Protein AF-A0A356PE82-F1 (afdb_monomer)

Solvent-accessible surface area (backbone atoms only — not comparable to full-atom values): 4027 Å² total; per-residue (Å²): 131,86,79,79,71,90,75,92,76,94,71,64,68,90,43,49,47,78,52,67,74,63,56,73,72,58,51,70,68,59,51,52,51,50,51,53,46,37,73,76,68,42,82,86,66,85,83,58,63,44,80,46,96,88,73,35,28,37,66,112

Sequence (60 aa):
MDKTRSKLEEIPVKAIQGNHVLALSVGNREMERCEKAIREYGLIHPLVVRRCDDGHYHVI

Radius of gyration: 13.58 Å; Cα contacts (8 Å, |Δi|>4): 38; chains: 1; bounding box: 26×25×38 Å

Nearest PDB structures (foldseek):
  7nfu-assembly1_A  TM=7.037E-01  e=3.509E-02  Geobacillus thermoleovorans CCB_US3_UF5
  6ky4-assembly1_A  TM=7.932E-01  e=1.667E-01  Arabidopsis thaliana
  7m2x-assembly1_D  TM=4.404E-01  e=5.754E+00  Saccharo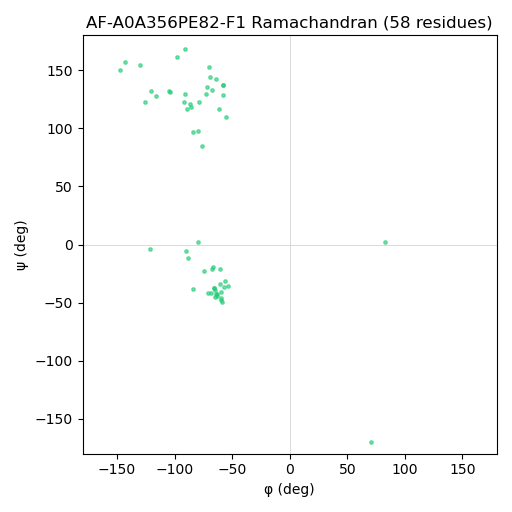myces cerevisiae S288C
  7cyz-assembly2_B  TM=3.398E-01  e=7.116E+00  Homo sapiens

Mean predicted aligned error: 5.81 Å

Structure (mmCIF, N/CA/C/O backbone):
data_AF-A0A356PE82-F1
#
_entry.id   AF-A0A356PE82-F1
#
loop_
_atom_site.group_PDB
_atom_site.id
_atom_site.type_symbol
_atom_site.label_atom_id
_atom_site.label_alt_id
_atom_site.label_comp_id
_atom_site.label_asym_id
_atom_site.label_entity_id
_atom_site.label_seq_id
_atom_site.pdbx_PDB_ins_code
_atom_site.Cartn_x
_atom_site.Cartn_y
_atom_site.Cartn_z
_atom_site.occupancy
_atom_site.B_iso_or_equiv
_atom_site.auth_seq_id
_atom_site.auth_comp_id
_atom_site.auth_asym_id
_atom_site.auth_atom_id
_atom_site.pdbx_PDB_model_num
ATOM 1 N N . MET A 1 1 ? 5.365 -1.650 -29.411 1.00 41.38 1 MET A N 1
ATOM 2 C CA . MET A 1 1 ? 4.967 -1.241 -28.048 1.00 41.38 1 MET A CA 1
ATOM 3 C C . MET A 1 1 ? 3.697 -1.989 -27.706 1.00 41.38 1 MET A C 1
ATOM 5 O O . MET A 1 1 ? 2.642 -1.624 -28.215 1.00 41.38 1 MET A O 1
ATOM 9 N N . ASP A 1 2 ? 3.806 -3.062 -26.926 1.00 46.81 2 ASP A N 1
ATOM 10 C CA . ASP A 1 2 ? 2.627 -3.718 -26.364 1.00 46.81 2 ASP A CA 1
ATOM 11 C C . ASP A 1 2 ? 1.897 -2.713 -25.474 1.00 46.81 2 ASP A C 1
ATOM 13 O O . ASP A 1 2 ? 2.446 -2.203 -24.497 1.00 46.81 2 ASP A O 1
ATOM 17 N N . LYS A 1 3 ? 0.666 -2.363 -25.851 1.00 56.97 3 LYS A N 1
ATOM 18 C CA . LYS A 1 3 ? -0.217 -1.565 -25.002 1.00 56.97 3 LYS A CA 1
ATOM 19 C C . LYS A 1 3 ? -0.743 -2.497 -23.921 1.00 56.97 3 LYS A C 1
ATOM 21 O O . LYS A 1 3 ? -1.815 -3.078 -24.086 1.00 56.97 3 LYS A O 1
ATOM 26 N N . THR A 1 4 ? 0.013 -2.672 -22.841 1.00 64.88 4 THR A N 1
ATOM 27 C CA . THR A 1 4 ? -0.463 -3.405 -21.666 1.00 64.88 4 THR A CA 1
ATOM 28 C C . THR A 1 4 ? -1.768 -2.756 -21.211 1.00 64.88 4 THR A C 1
ATOM 30 O O . THR A 1 4 ? -1.780 -1.601 -20.782 1.00 64.88 4 THR A O 1
ATOM 33 N N . ARG A 1 5 ? -2.895 -3.454 -21.390 1.00 77.44 5 ARG A N 1
ATOM 34 C CA . ARG A 1 5 ? -4.198 -2.968 -20.924 1.00 77.44 5 ARG A CA 1
ATOM 35 C C . ARG A 1 5 ? -4.173 -2.885 -19.401 1.00 77.44 5 ARG A C 1
ATOM 37 O O . ARG A 1 5 ? -3.589 -3.748 -18.745 1.00 77.44 5 ARG A O 1
ATOM 44 N N . SER A 1 6 ? -4.818 -1.859 -18.854 1.00 84.38 6 SER A N 1
ATOM 45 C CA . SER A 1 6 ? -5.069 -1.780 -17.419 1.00 84.38 6 SER A CA 1
ATOM 46 C C . SER A 1 6 ? -5.859 -3.010 -16.969 1.00 84.38 6 SER A C 1
ATOM 48 O O . SER A 1 6 ? -6.780 -3.465 -17.652 1.00 84.38 6 SER A O 1
ATOM 50 N N . LYS A 1 7 ? -5.467 -3.566 -15.825 1.00 90.19 7 LYS A N 1
ATOM 51 C CA . LYS A 1 7 ? -6.117 -4.711 -15.189 1.00 90.19 7 LYS A CA 1
ATOM 52 C C . LYS A 1 7 ? -6.084 -4.538 -13.676 1.00 90.19 7 LYS A C 1
ATOM 54 O O . LYS A 1 7 ? -5.230 -3.822 -13.159 1.00 90.19 7 LYS A O 1
ATOM 59 N N . LEU A 1 8 ? -7.010 -5.201 -12.994 1.00 91.56 8 LEU A N 1
ATOM 60 C CA . LEU A 1 8 ? -6.989 -5.331 -11.542 1.00 91.56 8 LEU A CA 1
ATOM 61 C C . LEU A 1 8 ? -6.216 -6.594 -11.174 1.00 91.56 8 LEU A C 1
ATOM 63 O O . LEU A 1 8 ? -6.473 -7.663 -11.727 1.00 91.56 8 LEU A O 1
ATOM 67 N N . GLU A 1 9 ? -5.262 -6.455 -10.263 1.00 91.44 9 GLU A N 1
ATOM 68 C CA . GLU A 1 9 ? -4.485 -7.563 -9.720 1.00 91.44 9 GLU A CA 1
ATOM 69 C C . GLU A 1 9 ? -4.114 -7.280 -8.262 1.00 91.44 9 GLU A C 1
ATOM 71 O O . GLU A 1 9 ? -3.952 -6.124 -7.866 1.00 91.44 9 GLU A O 1
ATOM 76 N N . GLU A 1 10 ? -3.979 -8.337 -7.464 1.00 91.62 10 GLU A N 1
ATOM 77 C CA . GLU A 1 10 ? -3.402 -8.224 -6.128 1.00 91.62 10 GLU A CA 1
ATOM 78 C C . GLU A 1 10 ? -1.880 -8.143 -6.235 1.00 91.62 10 GLU A C 1
ATOM 80 O O . GLU A 1 10 ? -1.226 -9.034 -6.781 1.00 91.62 10 GLU A O 1
ATOM 85 N N . ILE A 1 11 ? -1.312 -7.065 -5.697 1.00 90.25 11 ILE A N 1
ATOM 86 C CA . ILE A 1 11 ? 0.128 -6.807 -5.709 1.00 90.25 11 ILE A CA 1
ATOM 87 C C . ILE A 1 11 ? 0.624 -6.814 -4.263 1.00 90.25 11 ILE A C 1
ATOM 89 O O . ILE A 1 11 ? 0.083 -6.081 -3.430 1.00 90.25 11 ILE A O 1
ATOM 93 N N . PRO A 1 12 ? 1.673 -7.591 -3.932 1.00 90.19 12 PRO A N 1
ATOM 94 C CA . PRO A 1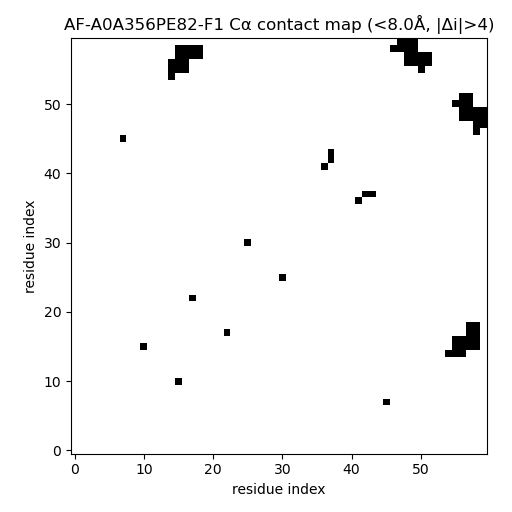 12 ? 2.293 -7.516 -2.618 1.00 90.19 12 PRO A CA 1
ATOM 95 C C . PRO A 1 12 ? 2.788 -6.095 -2.336 1.00 90.19 12 PRO A C 1
ATOM 97 O O . PRO A 1 12 ? 3.565 -5.552 -3.117 1.00 90.19 12 PRO A O 1
ATOM 100 N N . VAL A 1 13 ? 2.425 -5.523 -1.184 1.00 87.94 13 VAL A N 1
ATOM 101 C CA . VAL A 1 13 ? 2.813 -4.146 -0.810 1.00 87.94 13 VAL A CA 1
ATOM 102 C C . VAL A 1 13 ? 4.331 -3.934 -0.885 1.00 87.94 13 VAL A C 1
ATOM 104 O O . VAL A 1 13 ? 4.781 -2.895 -1.348 1.00 87.94 13 VAL A O 1
ATOM 107 N N . LYS A 1 14 ? 5.133 -4.953 -0.539 1.00 89.56 14 LYS A N 1
ATOM 108 C CA . LYS A 1 14 ? 6.608 -4.927 -0.638 1.00 89.56 14 LYS A CA 1
ATOM 109 C C . LYS A 1 14 ? 7.154 -4.708 -2.057 1.00 89.56 14 LYS A C 1
ATOM 111 O O . LYS A 1 14 ? 8.317 -4.354 -2.211 1.00 89.56 14 LYS A O 1
ATOM 116 N N . ALA A 1 15 ? 6.353 -4.983 -3.086 1.00 88.75 15 ALA A N 1
ATOM 117 C CA . ALA A 1 15 ? 6.718 -4.767 -4.482 1.00 88.75 15 ALA A CA 1
ATOM 118 C C . ALA A 1 15 ? 6.364 -3.347 -4.960 1.00 88.75 15 ALA A C 1
ATOM 120 O O . ALA A 1 15 ? 6.812 -2.948 -6.034 1.00 88.75 15 ALA A O 1
ATOM 121 N N . ILE A 1 16 ? 5.592 -2.588 -4.174 1.00 88.94 16 ILE A N 1
ATOM 122 C CA . ILE A 1 16 ? 5.197 -1.214 -4.478 1.00 88.94 16 ILE A CA 1
ATOM 123 C C . ILE A 1 16 ? 6.254 -0.266 -3.910 1.00 88.94 16 ILE A C 1
ATOM 125 O O . ILE A 1 16 ? 6.458 -0.187 -2.700 1.00 88.94 16 ILE A O 1
ATOM 129 N N . GLN A 1 17 ? 6.922 0.472 -4.789 1.00 84.94 17 GLN A N 1
ATOM 130 C CA . GLN A 1 17 ? 7.802 1.564 -4.407 1.00 84.94 17 GLN A CA 1
ATOM 131 C C . GLN A 1 17 ? 6.961 2.832 -4.240 1.00 84.94 17 GLN A C 1
ATOM 133 O O . GLN A 1 17 ? 6.294 3.301 -5.168 1.00 84.94 17 GLN A O 1
ATOM 138 N N . GLY A 1 18 ? 6.965 3.363 -3.019 1.00 75.44 18 GLY A N 1
ATOM 139 C CA . GLY A 1 18 ? 6.282 4.606 -2.695 1.00 75.44 18 GLY A CA 1
ATOM 140 C C . GLY A 1 18 ? 6.966 5.806 -3.347 1.00 75.44 18 GLY A C 1
ATOM 141 O O . GLY A 1 18 ? 8.191 5.881 -3.425 1.00 75.44 18 GLY A O 1
ATOM 142 N N . ASN A 1 19 ? 6.170 6.784 -3.774 1.00 78.56 19 ASN A N 1
ATOM 143 C CA . ASN A 1 19 ? 6.693 8.067 -4.216 1.00 78.56 19 ASN A CA 1
ATOM 144 C C . ASN A 1 19 ? 6.917 8.967 -2.990 1.00 78.56 19 ASN A C 1
ATOM 146 O O . ASN A 1 19 ? 5.989 9.606 -2.492 1.00 78.56 19 ASN A O 1
ATOM 150 N N . HIS A 1 20 ? 8.156 9.002 -2.497 1.00 70.50 20 HIS A N 1
ATOM 151 C CA . HIS A 1 20 ? 8.529 9.789 -1.317 1.00 70.50 20 HIS A CA 1
ATOM 152 C C . HIS A 1 20 ? 8.189 11.280 -1.445 1.00 70.50 20 HIS A C 1
ATOM 154 O O . HIS A 1 20 ? 7.854 11.905 -0.445 1.00 70.50 20 HIS A O 1
ATOM 160 N N . VAL A 1 21 ? 8.221 11.848 -2.654 1.00 75.12 21 VAL A N 1
ATOM 161 C CA . VAL A 1 21 ? 7.899 13.266 -2.878 1.00 75.12 21 VAL A CA 1
ATOM 162 C C . VAL A 1 21 ? 6.403 13.524 -2.689 1.00 75.12 21 VAL A C 1
ATOM 164 O O . VAL A 1 21 ? 6.023 14.497 -2.040 1.00 75.12 21 VAL A O 1
ATOM 167 N N . LEU A 1 22 ? 5.547 12.628 -3.191 1.00 70.25 22 LEU A N 1
ATOM 168 C CA . LEU A 1 22 ? 4.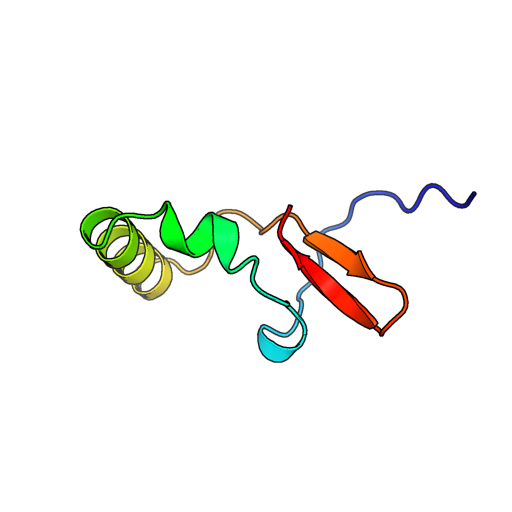099 12.720 -2.973 1.00 70.25 22 LEU A CA 1
ATOM 169 C C . LEU A 1 22 ? 3.738 12.518 -1.499 1.00 70.25 22 LEU A C 1
ATOM 171 O O . LEU A 1 22 ? 2.874 13.222 -0.983 1.00 70.25 22 LEU A O 1
ATOM 175 N N . ALA A 1 23 ? 4.437 11.617 -0.802 1.00 73.69 23 ALA A N 1
ATOM 176 C CA . ALA A 1 23 ? 4.207 11.366 0.619 1.00 73.69 23 ALA A CA 1
ATOM 177 C C . ALA A 1 23 ? 4.440 12.614 1.492 1.00 7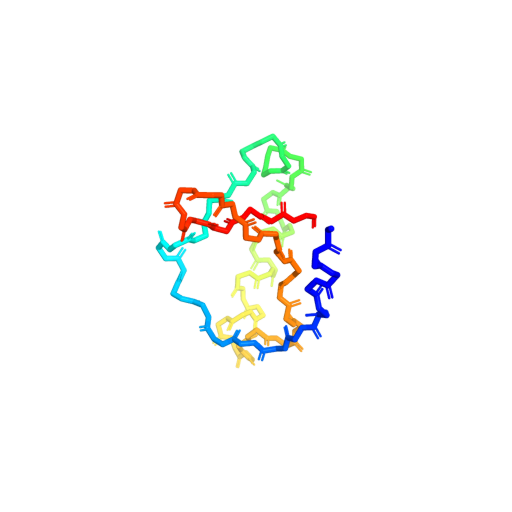3.69 23 ALA A C 1
ATOM 179 O O . ALA A 1 23 ? 3.704 12.826 2.450 1.00 73.69 23 ALA A O 1
ATOM 180 N N . LEU A 1 24 ? 5.399 13.479 1.132 1.00 79.00 24 LEU A N 1
ATOM 181 C CA . LEU A 1 24 ? 5.669 14.736 1.850 1.00 79.00 24 LEU A CA 1
ATOM 182 C C . LEU A 1 24 ? 4.532 15.762 1.741 1.00 79.00 24 LEU A C 1
ATOM 184 O O . LEU A 1 24 ? 4.465 16.686 2.545 1.00 79.00 24 LEU A O 1
ATOM 188 N N . SER A 1 25 ? 3.657 15.617 0.745 1.00 82.00 25 SER A N 1
ATOM 189 C CA . SER A 1 25 ? 2.536 16.536 0.511 1.00 82.00 25 SER A CA 1
ATOM 190 C C . SER A 1 25 ? 1.260 16.120 1.249 1.00 82.00 25 SER A C 1
ATOM 192 O O . SER A 1 25 ? 0.268 16.846 1.214 1.00 82.00 25 SER A O 1
ATOM 194 N N . VAL A 1 26 ? 1.262 14.955 1.903 1.00 83.44 26 VAL A N 1
ATOM 195 C CA . VAL A 1 26 ? 0.113 14.446 2.657 1.00 83.44 26 VAL A CA 1
ATOM 196 C C . VAL A 1 26 ? 0.231 14.899 4.108 1.00 83.44 26 VAL A C 1
ATOM 198 O O . VAL A 1 26 ? 1.213 14.603 4.786 1.00 83.44 26 VAL A O 1
ATOM 201 N N . GLY A 1 27 ? -0.778 15.615 4.602 1.00 90.56 27 GLY A N 1
ATOM 202 C CA . GLY A 1 27 ? -0.831 16.022 6.001 1.00 90.56 27 GLY A CA 1
ATOM 203 C C . GLY A 1 27 ? -1.075 14.842 6.947 1.00 90.56 27 GLY A C 1
ATOM 204 O O . GLY A 1 27 ? -1.716 13.847 6.599 1.00 90.56 27 GLY A O 1
ATOM 205 N N . ASN A 1 28 ? -0.602 14.972 8.190 1.00 90.00 28 ASN A N 1
ATOM 206 C CA . ASN A 1 28 ? -0.762 13.936 9.221 1.00 90.00 28 ASN A CA 1
ATOM 207 C C . ASN A 1 28 ? -2.237 13.576 9.464 1.00 90.00 28 ASN A C 1
ATOM 209 O O . ASN A 1 28 ? -2.574 12.413 9.662 1.00 90.00 28 ASN A O 1
ATOM 213 N N . ARG A 1 29 ? -3.135 14.566 9.396 1.00 92.56 29 ARG A N 1
ATOM 214 C CA . ARG A 1 29 ? -4.572 14.356 9.601 1.00 92.56 29 ARG A CA 1
ATOM 215 C C . ARG A 1 29 ? -5.198 13.539 8.471 1.00 92.56 29 ARG A C 1
ATOM 217 O O . ARG A 1 29 ? -6.051 12.692 8.732 1.00 92.56 29 ARG A O 1
ATO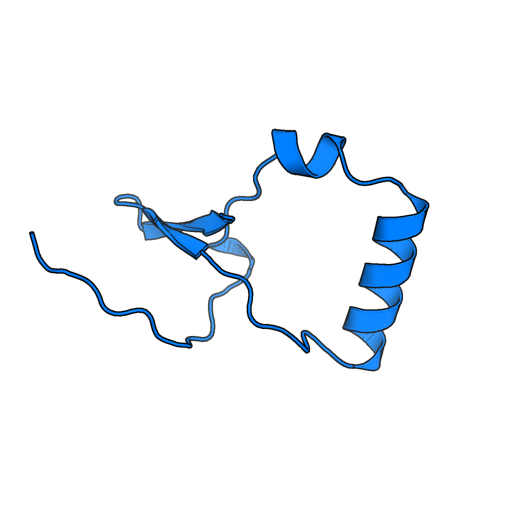M 224 N N . GLU A 1 30 ? -4.824 13.798 7.220 1.00 89.44 30 GLU A N 1
ATOM 225 C CA . GLU A 1 30 ? -5.254 12.987 6.082 1.00 89.44 30 GLU A CA 1
ATOM 226 C C . GLU A 1 30 ? -4.728 11.556 6.201 1.00 89.44 30 GLU A C 1
ATOM 228 O O . GLU A 1 30 ? -5.491 10.613 5.991 1.00 89.44 30 GLU A O 1
ATOM 233 N N . MET A 1 31 ? -3.466 11.394 6.609 1.00 90.19 31 MET A N 1
ATOM 234 C CA . MET A 1 31 ? -2.856 10.084 6.826 1.00 90.19 31 MET A CA 1
ATOM 235 C C . MET A 1 31 ? -3.617 9.265 7.880 1.00 90.19 31 MET A C 1
ATOM 237 O O . MET A 1 31 ? -4.017 8.139 7.592 1.00 90.19 31 MET A O 1
ATOM 241 N N . GLU A 1 32 ? -3.907 9.842 9.050 1.00 93.81 32 GLU A N 1
ATOM 242 C CA . GLU A 1 32 ? -4.672 9.180 10.120 1.00 93.81 32 GLU A CA 1
ATOM 243 C C . GLU A 1 32 ? -6.084 8.775 9.671 1.00 93.81 32 GLU A C 1
ATOM 245 O O . GLU A 1 32 ? -6.571 7.685 9.988 1.00 93.81 32 GLU A O 1
ATOM 250 N N . ARG A 1 33 ? -6.763 9.639 8.902 1.00 92.38 33 ARG A N 1
ATOM 251 C CA . ARG A 1 33 ? -8.097 9.334 8.362 1.00 92.38 33 ARG A CA 1
ATOM 252 C C . ARG A 1 33 ? -8.051 8.165 7.382 1.00 92.38 33 ARG A C 1
ATOM 254 O O . ARG A 1 33 ? -8.904 7.281 7.469 1.00 92.38 33 ARG A O 1
ATOM 261 N N . CYS A 1 34 ? -7.079 8.162 6.471 1.00 90.88 34 CYS A N 1
ATOM 262 C CA . CYS A 1 34 ? -6.886 7.078 5.512 1.00 90.88 34 CYS A CA 1
ATOM 263 C C . CYS A 1 34 ? -6.523 5.769 6.216 1.00 90.88 34 CYS A C 1
ATOM 265 O O . CYS A 1 34 ? -7.095 4.731 5.895 1.00 90.88 34 CYS A O 1
ATOM 267 N N . GLU A 1 35 ? -5.642 5.812 7.216 1.00 92.88 35 GLU A N 1
ATOM 268 C CA . GLU A 1 35 ? -5.272 4.638 8.003 1.00 92.88 35 GLU A CA 1
ATOM 269 C C . GLU A 1 35 ? -6.488 4.025 8.704 1.00 92.88 35 GLU A C 1
ATOM 271 O O . GLU A 1 35 ? -6.720 2.818 8.597 1.00 92.88 35 GLU A O 1
ATOM 276 N N . LYS A 1 36 ? -7.302 4.850 9.376 1.00 95.50 36 LYS A N 1
ATOM 277 C CA . LYS A 1 36 ? -8.522 4.375 10.036 1.00 95.50 36 LYS A CA 1
ATOM 278 C C . LYS A 1 36 ? -9.482 3.727 9.035 1.00 95.50 36 LYS A C 1
ATOM 280 O O . LYS A 1 36 ? -9.979 2.636 9.298 1.00 95.50 36 LYS A O 1
ATOM 285 N N . ALA A 1 37 ? -9.701 4.363 7.883 1.00 93.88 37 ALA A N 1
ATOM 286 C CA . ALA A 1 37 ? -10.585 3.836 6.847 1.00 93.88 37 ALA A CA 1
ATOM 287 C C . ALA A 1 37 ? -10.084 2.500 6.271 1.00 93.88 37 ALA A C 1
ATOM 289 O O . ALA A 1 37 ? -10.869 1.565 6.139 1.00 93.88 37 ALA A O 1
ATOM 290 N N . ILE A 1 38 ? -8.784 2.378 5.984 1.00 93.75 38 ILE A N 1
ATOM 291 C CA . ILE A 1 38 ? -8.191 1.138 5.460 1.00 93.75 38 ILE A CA 1
ATOM 292 C C . ILE A 1 38 ? -8.277 0.010 6.493 1.00 93.75 38 ILE A C 1
ATOM 294 O O . ILE A 1 38 ? -8.556 -1.128 6.127 1.00 93.75 38 ILE A O 1
ATOM 298 N N . ARG A 1 39 ? -8.068 0.300 7.783 1.00 95.31 39 ARG A N 1
ATOM 299 C CA . ARG A 1 39 ? -8.200 -0.711 8.846 1.00 95.31 39 ARG A CA 1
ATOM 300 C C . ARG A 1 39 ? -9.633 -1.215 9.007 1.00 95.31 39 ARG A C 1
ATOM 302 O O . ARG A 1 39 ? -9.821 -2.390 9.296 1.00 95.31 39 ARG A O 1
ATOM 309 N N . GLU A 1 40 ? -10.620 -0.336 8.864 1.00 96.88 40 GLU A N 1
ATOM 310 C CA . GLU A 1 40 ? -12.030 -0.663 9.101 1.00 96.88 40 GLU A CA 1
ATOM 311 C C . GLU A 1 40 ? -12.697 -1.317 7.882 1.00 96.88 40 GLU A C 1
ATOM 313 O O . GLU A 1 40 ? -13.476 -2.255 8.037 1.00 96.88 40 GLU A O 1
ATOM 318 N N . TYR A 1 41 ? -12.363 -0.862 6.672 1.00 94.75 41 TYR A N 1
ATOM 319 C CA . TYR A 1 41 ? -13.062 -1.247 5.440 1.00 94.75 41 TYR A CA 1
ATOM 320 C C . TYR A 1 41 ? -12.163 -1.914 4.393 1.00 94.75 41 TYR A C 1
ATOM 322 O O . TYR A 1 41 ? -12.647 -2.338 3.344 1.00 94.7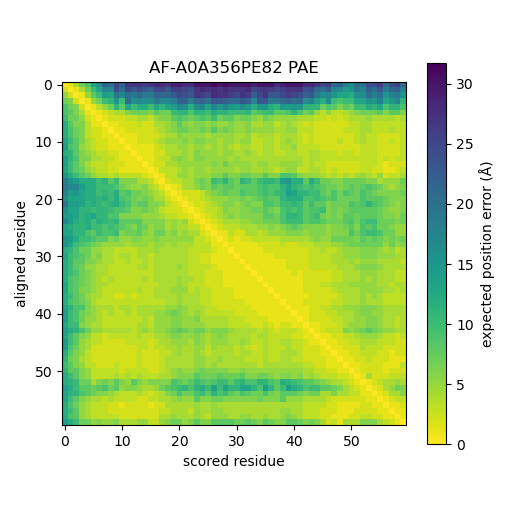5 41 TYR A O 1
ATOM 330 N N . GLY A 1 42 ? -10.857 -2.005 4.644 1.00 91.31 42 GLY A N 1
ATOM 331 C CA . GLY A 1 42 ? -9.887 -2.392 3.626 1.00 91.31 42 GLY A CA 1
ATOM 332 C C . GLY A 1 42 ? -9.682 -1.308 2.562 1.00 91.31 42 GLY A C 1
ATOM 333 O O . GLY A 1 42 ? -10.132 -0.165 2.678 1.00 91.31 42 GLY A O 1
ATOM 334 N N . LEU A 1 43 ? -8.966 -1.669 1.497 1.00 90.31 43 LEU A N 1
ATOM 335 C CA . LEU A 1 43 ? -8.718 -0.778 0.368 1.00 90.31 43 LEU A CA 1
ATOM 336 C C . LEU A 1 43 ? -9.946 -0.747 -0.561 1.00 90.31 43 LEU A C 1
ATOM 338 O O . LEU A 1 43 ? -10.116 -1.614 -1.412 1.00 90.31 43 LEU A O 1
ATOM 342 N N . ILE A 1 44 ? -10.799 0.265 -0.401 1.00 89.12 44 ILE A N 1
ATOM 343 C CA . ILE A 1 44 ? -12.052 0.406 -1.168 1.00 89.12 44 ILE A CA 1
ATOM 344 C C . ILE A 1 44 ? -11.856 0.844 -2.629 1.00 89.12 44 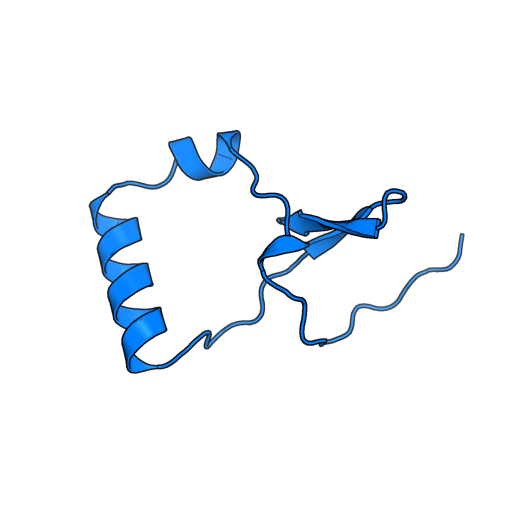ILE A C 1
ATOM 346 O O . ILE A 1 44 ? -12.723 0.604 -3.465 1.00 89.12 44 ILE A O 1
ATOM 350 N N . HIS A 1 45 ? -10.724 1.482 -2.942 1.00 89.56 45 HIS A N 1
ATOM 351 C CA . HIS A 1 45 ? -10.359 1.897 -4.296 1.00 89.56 45 HIS A CA 1
ATOM 352 C C . HIS A 1 45 ? -8.981 1.325 -4.645 1.00 89.56 45 HIS A C 1
ATOM 354 O O . HIS A 1 45 ? -8.024 1.614 -3.922 1.00 89.56 45 HIS A O 1
ATOM 360 N N . PRO A 1 46 ? -8.852 0.538 -5.729 1.00 89.38 46 PRO A N 1
ATOM 361 C CA . PRO A 1 46 ? -7.566 0.008 -6.164 1.00 89.38 46 PRO A CA 1
ATOM 362 C C . PRO A 1 46 ? -6.555 1.124 -6.441 1.00 89.38 46 PRO A C 1
ATOM 364 O O . PRO A 1 46 ? -6.885 2.126 -7.078 1.00 89.38 46 PRO A O 1
ATOM 367 N N . LEU A 1 47 ? -5.313 0.931 -5.993 1.00 88.56 47 LEU A N 1
ATOM 368 C CA . LEU A 1 47 ? -4.219 1.843 -6.315 1.00 88.56 47 LEU A CA 1
ATOM 369 C C . LEU A 1 47 ? -3.826 1.693 -7.784 1.00 88.56 47 LEU A C 1
ATOM 371 O O . LEU A 1 47 ? -3.664 0.581 -8.290 1.00 88.56 47 LEU A O 1
ATOM 375 N N . VAL A 1 48 ? -3.634 2.824 -8.458 1.00 89.12 48 VAL A N 1
ATOM 376 C CA . VAL A 1 48 ? -3.122 2.847 -9.826 1.00 89.12 48 VAL A CA 1
ATOM 377 C C . VAL A 1 48 ? -1.603 2.849 -9.766 1.00 89.12 48 VAL A C 1
ATOM 379 O O . VAL A 1 48 ? -0.985 3.736 -9.181 1.00 89.12 48 VAL A O 1
ATOM 382 N N . VAL A 1 49 ? -1.000 1.834 -10.376 1.00 89.50 49 VAL A N 1
ATOM 383 C CA . VAL A 1 49 ? 0.451 1.672 -10.408 1.00 89.50 49 VAL A CA 1
ATOM 384 C C . VAL A 1 49 ? 0.949 1.412 -11.822 1.00 89.50 49 VAL A C 1
ATOM 386 O O . VAL A 1 49 ? 0.235 0.880 -12.675 1.00 89.50 49 VAL A O 1
ATOM 389 N N . ARG A 1 50 ? 2.210 1.764 -12.068 1.00 89.94 50 ARG A N 1
ATOM 390 C CA . ARG A 1 50 ? 2.961 1.379 -13.262 1.00 89.94 50 ARG A CA 1
ATOM 391 C C . ARG A 1 50 ? 3.938 0.273 -12.901 1.00 89.94 50 ARG A C 1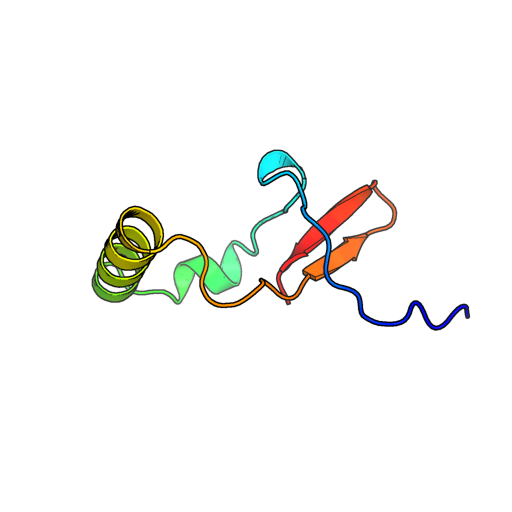
ATOM 393 O O . ARG A 1 50 ? 4.696 0.427 -11.952 1.00 89.94 50 ARG A O 1
ATOM 400 N N . ARG A 1 51 ? 3.959 -0.807 -13.681 1.00 89.06 51 ARG A N 1
ATOM 401 C CA . ARG A 1 51 ? 5.021 -1.813 -13.593 1.00 89.06 51 ARG A CA 1
ATOM 402 C C . ARG A 1 51 ? 6.312 -1.252 -14.193 1.00 89.06 51 ARG A C 1
ATOM 404 O O . ARG A 1 51 ? 6.283 -0.747 -15.315 1.00 89.06 51 ARG A O 1
ATOM 411 N N . CYS A 1 52 ? 7.404 -1.365 -13.453 1.00 87.75 52 CYS A N 1
ATOM 412 C CA . CYS A 1 52 ? 8.751 -1.010 -13.877 1.00 87.75 52 CYS A CA 1
ATOM 413 C C . CYS A 1 52 ? 9.521 -2.258 -14.345 1.00 87.75 52 CYS A C 1
ATOM 415 O O . CYS A 1 52 ? 9.149 -3.397 -14.036 1.00 87.75 52 CYS A O 1
ATOM 417 N N . ASP A 1 53 ? 10.593 -2.040 -15.108 1.00 85.00 53 ASP A N 1
ATOM 418 C CA . ASP A 1 53 ? 11.393 -3.112 -15.721 1.00 85.00 53 ASP A CA 1
ATOM 419 C C . ASP A 1 53 ? 12.157 -3.962 -14.688 1.00 85.00 53 ASP A C 1
ATOM 421 O O . ASP A 1 53 ? 12.496 -5.114 -14.950 1.00 85.00 53 ASP A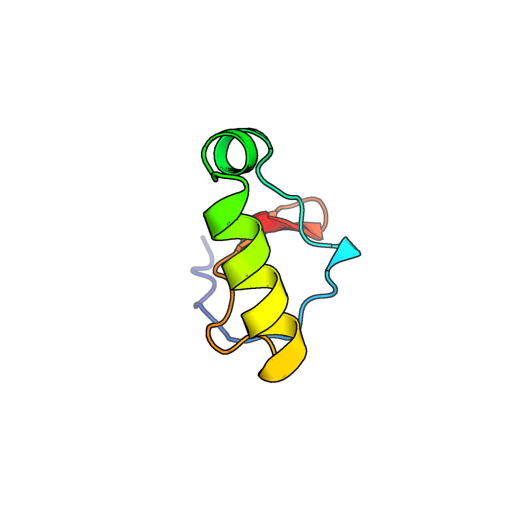 O 1
ATOM 425 N N . ASP A 1 54 ? 12.370 -3.423 -13.487 1.00 84.44 54 ASP A N 1
ATOM 426 C CA . ASP A 1 54 ? 13.004 -4.079 -12.337 1.00 84.44 54 ASP A CA 1
ATOM 427 C C . ASP A 1 54 ? 12.056 -5.019 -11.562 1.00 84.44 54 ASP A C 1
ATOM 429 O O . ASP A 1 54 ? 12.444 -5.618 -10.560 1.00 84.44 54 ASP A O 1
ATOM 433 N N . GLY A 1 55 ? 10.809 -5.170 -12.022 1.00 83.56 55 GLY A N 1
ATOM 434 C CA . GLY A 1 55 ? 9.796 -6.008 -11.379 1.00 83.56 55 GLY A CA 1
ATOM 435 C C . GLY A 1 55 ? 9.063 -5.334 -10.217 1.00 83.56 55 GLY A C 1
ATOM 436 O O . GLY A 1 55 ? 8.196 -5.970 -9.613 1.00 83.56 55 GLY A O 1
ATOM 437 N N . HIS A 1 56 ? 9.359 -4.064 -9.931 1.00 89.94 56 HIS A N 1
ATOM 438 C CA . HIS A 1 56 ? 8.637 -3.258 -8.953 1.00 89.94 56 HIS A CA 1
ATOM 439 C C . HIS A 1 56 ? 7.477 -2.478 -9.590 1.00 89.94 56 HIS A C 1
ATOM 441 O O . HIS A 1 56 ? 7.338 -2.391 -10.812 1.00 89.94 56 HIS A O 1
ATOM 447 N N . TYR A 1 57 ? 6.620 -1.909 -8.741 1.00 91.31 57 TYR A N 1
ATOM 448 C CA . TYR A 1 57 ? 5.477 -1.092 -9.142 1.00 91.31 57 TYR A CA 1
ATOM 449 C C . TYR A 1 57 ? 5.587 0.308 -8.545 1.00 91.31 57 TYR A C 1
ATOM 451 O O . TYR A 1 57 ? 5.841 0.448 -7.353 1.00 91.31 57 TYR A O 1
ATOM 459 N N . HIS A 1 58 ? 5.385 1.348 -9.349 1.00 89.06 58 HIS A N 1
ATOM 460 C CA . HIS A 1 58 ? 5.390 2.746 -8.903 1.00 89.06 58 HIS A CA 1
ATOM 461 C C . HIS A 1 58 ? 3.967 3.285 -8.848 1.00 89.06 58 HIS A C 1
ATOM 463 O O . HIS A 1 58 ? 3.217 3.129 -9.812 1.00 89.06 58 HIS A O 1
ATOM 469 N N . VAL A 1 59 ? 3.602 3.934 -7.742 1.00 87.44 59 VAL A N 1
ATOM 470 C CA . VAL A 1 59 ? 2.317 4.646 -7.619 1.00 87.44 59 VAL A CA 1
ATOM 471 C C . VAL A 1 59 ? 2.311 5.856 -8.560 1.00 87.44 59 VAL A C 1
ATOM 473 O O . VAL A 1 59 ? 3.299 6.594 -8.603 1.00 87.44 59 VAL A O 1
ATOM 476 N N . ILE A 1 60 ? 1.220 6.031 -9.316 1.00 83.50 60 ILE A N 1
ATOM 477 C CA . ILE A 1 60 ? 1.013 7.140 -10.269 1.00 83.50 60 ILE A CA 1
ATOM 478 C C . ILE A 1 60 ? 0.060 8.173 -9.675 1.00 83.50 60 ILE A C 1
ATOM 480 O O . ILE A 1 60 ? -0.968 7.746 -9.105 1.00 83.50 60 ILE A O 1
#

pLDDT: mean 85.26, std 10.82, range [41.38, 96.88]

Secondary structure (DSSP, 8-state):
------------GGGEEP-HHHHTTS-HHHHHHHHHHHHHH--SSPPPEEEPTTS-EEE-

Foldseek 3Di:
DPPPDDDDDDDDPVLEDEDPVVVVVDDPVNVVVVVVCCVVPNDPDDFDWDQDPVRGTYGD